Protein AF-A0A920VQG9-F1 (afdb_monomer)

Nearest PDB structures (foldseek):
  2hpi-assembly1_A  TM=7.604E-01  e=1.139E-03  Thermus aquaticus
  3e0d-assembly2_B  TM=7.905E-01  e=3.625E-03  Thermus aquaticus
  5fkw-assembly1_A  TM=7.599E-01  e=4.009E-03  Escherichia coli K-12

Solvent-accessible surface area (backbone atoms only — not comparable to full-atom values): 6713 Å² total; per-residue (Å²): 134,78,78,83,82,71,78,74,62,89,49,71,68,49,47,52,45,55,66,36,48,72,39,96,72,41,61,79,69,57,37,58,60,51,33,52,34,48,74,71,58,73,44,84,82,72,74,71,97,45,84,52,44,44,86,43,20,56,94,36,70,71,34,85,67,55,72,64,35,49,22,44,32,29,29,57,42,40,68,35,53,75,68,55,7,48,52,49,42,53,40,77,71,44,97,81,38,64,69,57,51,51,54,51,48,52,41,32,58,52,46,77,74,108

Radius of gyration: 15.09 Å; Cα contacts (8 Å, |Δi|>4): 107; chains: 1; bounding box: 38×27×40 Å

pLDDT: mean 76.12, std 14.91, range [35.62, 91.25]

Sequence (114 aa):
MQTVTRLRPRNLTEMAWEVGAVRPGVGVKDGVTLLIRRHMGKDPHWQFDHPLEKPAFERTYGVPLYQDQLCELAMHVGGMSGVEGEQMRRAFTRKNNDRHIETGGKNLSRSIKK

Structure (mmCIF, N/CA/C/O backbone):
data_AF-A0A920VQG9-F1
#
_entry.id   AF-A0A920VQG9-F1
#
loop_
_atom_site.group_PDB
_atom_site.id
_atom_site.type_symbol
_atom_site.label_atom_id
_atom_site.label_alt_id
_atom_site.label_comp_id
_atom_site.label_asym_id
_atom_site.label_entity_id
_atom_site.label_seq_id
_atom_site.pdbx_PDB_ins_code
_atom_site.Cartn_x
_atom_site.Cartn_y
_atom_site.Cartn_z
_atom_site.occupancy
_atom_site.B_iso_or_equiv
_atom_site.auth_seq_id
_atom_site.auth_comp_id
_atom_site.auth_asym_id
_atom_site.auth_atom_id
_atom_site.pdbx_PDB_model_num
ATOM 1 N N . MET A 1 1 ? 21.542 0.197 -6.563 1.00 35.62 1 MET A N 1
ATOM 2 C CA . MET A 1 1 ? 21.248 0.479 -7.986 1.00 35.62 1 MET A CA 1
ATOM 3 C C . MET A 1 1 ? 19.798 0.918 -8.102 1.00 35.62 1 MET A C 1
ATOM 5 O O . MET A 1 1 ? 18.947 0.283 -7.496 1.00 35.62 1 MET A O 1
ATOM 9 N N . GLN A 1 2 ? 19.573 2.046 -8.782 1.00 40.25 2 GLN A N 1
ATOM 10 C CA . GLN A 1 2 ? 18.307 2.778 -8.909 1.00 40.25 2 GLN A CA 1
ATOM 11 C C . GLN A 1 2 ? 17.120 1.898 -9.331 1.00 40.25 2 GLN A C 1
ATOM 13 O O . GLN A 1 2 ? 17.166 1.223 -10.354 1.00 40.25 2 GLN A O 1
ATOM 18 N N . THR A 1 3 ? 16.020 2.003 -8.586 1.00 51.66 3 THR A N 1
ATOM 19 C CA . THR A 1 3 ? 14.689 1.448 -8.897 1.00 51.66 3 THR A CA 1
ATOM 20 C C . THR A 1 3 ? 14.045 2.078 -10.144 1.00 51.66 3 THR A C 1
ATOM 22 O O . THR A 1 3 ? 13.123 1.502 -10.708 1.00 51.66 3 THR A O 1
ATOM 25 N N . VAL A 1 4 ? 14.607 3.197 -10.625 1.00 49.19 4 VAL A N 1
ATOM 26 C CA . VAL A 1 4 ? 14.093 4.086 -11.687 1.00 49.19 4 VAL A CA 1
ATOM 27 C C . VAL A 1 4 ? 13.911 3.402 -13.057 1.00 49.19 4 VAL A C 1
ATOM 29 O O . VAL A 1 4 ? 13.238 3.938 -13.931 1.00 49.19 4 VAL A O 1
ATOM 32 N N . THR A 1 5 ? 14.477 2.213 -13.293 1.00 49.28 5 THR A N 1
ATOM 33 C CA . THR A 1 5 ? 14.506 1.604 -14.641 1.00 49.28 5 THR A CA 1
ATOM 34 C C . THR A 1 5 ? 13.532 0.437 -14.856 1.00 49.28 5 THR A C 1
ATOM 36 O O . THR A 1 5 ? 13.675 -0.270 -15.852 1.00 49.28 5 THR A O 1
ATOM 39 N N . ARG A 1 6 ? 12.543 0.187 -13.978 1.00 64.19 6 ARG A N 1
ATOM 40 C CA . ARG A 1 6 ? 11.636 -0.972 -14.161 1.00 64.19 6 ARG A CA 1
ATOM 41 C C . ARG A 1 6 ? 10.198 -0.647 -14.584 1.00 64.19 6 ARG A C 1
ATOM 43 O O . ARG A 1 6 ? 9.683 -1.399 -15.408 1.00 64.19 6 ARG A O 1
ATOM 50 N N . LEU A 1 7 ? 9.556 0.417 -14.091 1.00 71.44 7 LEU A N 1
ATOM 51 C CA . LEU A 1 7 ? 8.130 0.647 -14.384 1.00 71.44 7 LEU A CA 1
ATOM 52 C C . LEU A 1 7 ? 7.881 1.401 -15.705 1.00 71.44 7 LEU A C 1
ATOM 54 O O . LEU A 1 7 ? 6.908 1.097 -16.381 1.00 71.44 7 LEU A O 1
ATOM 58 N N . ARG A 1 8 ? 8.766 2.333 -16.109 1.00 78.38 8 ARG A N 1
ATOM 59 C CA . ARG A 1 8 ? 8.551 3.262 -17.251 1.00 78.38 8 ARG A CA 1
ATOM 60 C C . ARG A 1 8 ? 7.138 3.891 -17.215 1.00 78.38 8 ARG A C 1
ATOM 62 O O . ARG A 1 8 ? 6.325 3.589 -18.091 1.00 78.38 8 ARG A O 1
ATOM 69 N N . PRO A 1 9 ? 6.853 4.748 -16.216 1.00 81.62 9 PRO A N 1
ATOM 70 C CA . PRO A 1 9 ? 5.504 5.224 -15.934 1.00 81.62 9 PRO A CA 1
ATOM 71 C C . PRO A 1 9 ? 4.880 5.976 -17.119 1.00 81.62 9 PRO A C 1
ATOM 73 O O . PRO A 1 9 ? 5.500 6.872 -17.691 1.00 81.62 9 PRO A O 1
ATOM 76 N N . ARG A 1 10 ? 3.638 5.628 -17.467 1.00 87.25 10 ARG A N 1
ATOM 77 C CA . ARG A 1 10 ? 2.821 6.232 -18.536 1.00 87.25 10 ARG A CA 1
ATOM 78 C C . ARG A 1 10 ? 1.716 7.149 -18.014 1.00 87.25 10 ARG A C 1
ATOM 80 O O . ARG A 1 10 ? 1.109 7.878 -18.792 1.00 87.25 10 ARG A O 1
ATOM 87 N N . ASN A 1 11 ? 1.433 7.100 -16.716 1.00 88.62 11 ASN A N 1
ATOM 88 C CA . ASN A 1 11 ? 0.408 7.903 -16.054 1.00 88.62 11 ASN A CA 1
ATOM 89 C C . ASN A 1 11 ? 0.854 8.323 -14.641 1.00 88.62 11 ASN A C 1
ATOM 91 O O . ASN A 1 11 ? 1.877 7.865 -14.124 1.00 88.62 11 ASN A O 1
ATOM 95 N N . LEU A 1 12 ? 0.075 9.212 -14.016 1.00 88.69 12 LEU A N 1
ATOM 96 C CA . LEU A 1 12 ? 0.363 9.735 -12.676 1.00 88.69 12 LEU A CA 1
ATOM 97 C C . LEU A 1 12 ? 0.335 8.648 -11.593 1.00 88.69 12 LEU A C 1
ATOM 99 O O . LEU A 1 12 ? 1.098 8.734 -10.634 1.00 88.69 12 LEU A O 1
ATOM 103 N N . THR A 1 13 ? -0.497 7.617 -11.749 1.00 86.62 13 THR A N 1
ATOM 104 C CA . THR A 1 13 ? -0.584 6.500 -10.800 1.00 86.62 13 THR A CA 1
ATOM 105 C C . THR A 1 13 ? 0.714 5.695 -10.785 1.00 86.62 13 THR A C 1
ATOM 107 O O . THR A 1 13 ? 1.282 5.453 -9.724 1.00 86.62 13 THR A O 1
ATOM 110 N N . GLU A 1 14 ? 1.246 5.364 -11.959 1.00 86.12 14 GLU A N 1
ATOM 111 C CA . GLU A 1 14 ? 2.531 4.680 -12.106 1.00 86.12 14 GLU A CA 1
ATOM 112 C C . GLU A 1 14 ? 3.693 5.539 -11.579 1.00 86.12 14 GLU A C 1
ATOM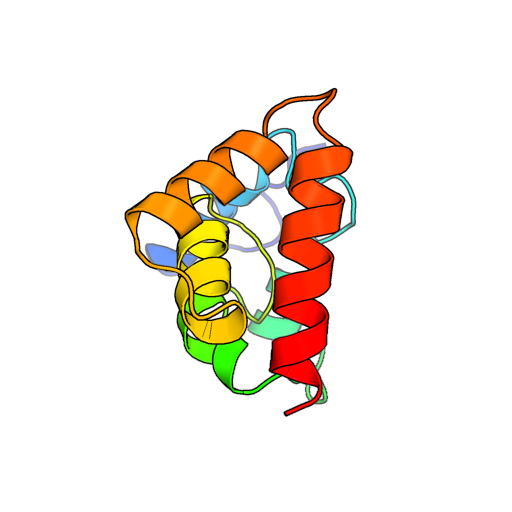 114 O O . GLU A 1 14 ? 4.589 5.038 -10.900 1.00 86.12 14 GLU A O 1
ATOM 119 N N . MET A 1 15 ? 3.656 6.857 -11.803 1.00 86.88 15 MET A N 1
ATOM 120 C CA . MET A 1 15 ? 4.636 7.774 -11.211 1.00 86.88 15 MET A CA 1
ATOM 121 C C . MET A 1 15 ? 4.559 7.777 -9.674 1.00 86.88 15 MET A C 1
ATOM 123 O O . MET A 1 15 ? 5.587 7.740 -8.996 1.00 86.88 15 MET A O 1
ATOM 127 N N . ALA A 1 16 ? 3.351 7.775 -9.106 1.00 86.31 16 ALA A N 1
ATOM 128 C CA . ALA A 1 16 ? 3.154 7.686 -7.663 1.00 86.31 16 ALA A CA 1
ATOM 129 C C . ALA A 1 16 ? 3.638 6.343 -7.092 1.00 86.31 16 ALA A C 1
ATOM 131 O O . ALA A 1 16 ? 4.074 6.296 -5.936 1.00 86.31 16 ALA A O 1
ATOM 132 N N . TRP A 1 17 ? 3.591 5.259 -7.875 1.00 86.50 17 TRP A N 1
ATOM 133 C CA . TRP A 1 17 ? 4.141 3.972 -7.458 1.00 86.50 17 TRP A CA 1
ATOM 134 C C . TRP A 1 17 ? 5.663 4.002 -7.338 1.00 86.50 17 TRP A C 1
ATOM 136 O O . TRP A 1 17 ? 6.190 3.517 -6.340 1.00 86.50 17 TRP A O 1
ATOM 146 N N . GLU A 1 18 ? 6.365 4.622 -8.289 1.00 82.06 18 GLU A N 1
ATOM 147 C CA . GLU A 1 18 ? 7.825 4.812 -8.235 1.00 82.06 18 GLU A CA 1
ATOM 148 C C . GLU A 1 18 ? 8.245 5.590 -6.977 1.00 82.06 18 GLU A C 1
ATOM 150 O O . GLU A 1 18 ? 9.148 5.177 -6.245 1.00 82.06 18 GLU A O 1
ATOM 155 N N . VAL A 1 19 ? 7.526 6.669 -6.649 1.00 83.06 19 VAL A N 1
ATOM 156 C CA . VAL A 1 19 ? 7.775 7.454 -5.425 1.00 83.06 19 VAL A CA 1
ATOM 157 C C . VAL A 1 19 ? 7.504 6.638 -4.152 1.00 83.06 19 VAL A C 1
ATOM 159 O O . VAL A 1 19 ? 8.193 6.801 -3.143 1.00 83.06 19 VAL A O 1
ATOM 162 N N . GLY A 1 20 ? 6.509 5.748 -4.169 1.00 79.00 20 GLY A N 1
ATOM 163 C CA . GLY A 1 20 ? 6.249 4.820 -3.065 1.00 79.00 20 GLY A CA 1
ATOM 164 C C . GLY A 1 20 ? 7.332 3.744 -2.928 1.00 79.00 20 GLY A C 1
ATOM 165 O O . GLY A 1 20 ? 7.760 3.428 -1.818 1.00 79.00 20 GLY A O 1
ATOM 166 N N . ALA A 1 21 ? 7.813 3.224 -4.058 1.00 76.56 21 ALA A N 1
ATOM 167 C CA . ALA A 1 21 ? 8.763 2.121 -4.154 1.00 76.56 21 ALA A CA 1
ATOM 168 C C . ALA A 1 21 ? 10.158 2.459 -3.609 1.00 76.56 21 ALA A C 1
ATOM 170 O O . ALA A 1 21 ? 10.844 1.584 -3.084 1.00 76.56 21 ALA A O 1
ATOM 171 N N . VAL A 1 22 ? 10.580 3.723 -3.702 1.00 74.00 22 VAL A N 1
ATOM 172 C CA . VAL A 1 22 ? 11.882 4.188 -3.186 1.00 74.00 22 VAL A CA 1
ATOM 173 C C . VAL A 1 22 ? 11.912 4.382 -1.663 1.00 74.00 22 VAL A C 1
ATOM 175 O O . VAL A 1 22 ? 12.967 4.682 -1.105 1.00 74.00 22 VAL A O 1
ATOM 178 N N . ARG A 1 23 ? 10.781 4.214 -0.961 1.00 70.81 23 ARG A N 1
ATOM 179 C CA . ARG A 1 23 ? 10.717 4.408 0.494 1.00 70.81 23 ARG A CA 1
ATOM 180 C C . ARG A 1 23 ? 11.404 3.250 1.237 1.00 70.81 23 ARG A C 1
ATOM 182 O O . ARG A 1 23 ? 11.085 2.085 0.971 1.00 70.81 23 ARG A O 1
ATOM 189 N N . PRO A 1 24 ? 12.287 3.536 2.215 1.00 56.66 24 PRO A N 1
ATOM 190 C CA . PRO A 1 24 ? 12.906 2.514 3.057 1.00 56.66 24 PRO A CA 1
ATOM 191 C C . PRO A 1 24 ? 11.828 1.855 3.934 1.00 56.66 24 PRO A C 1
ATOM 193 O O . PRO A 1 24 ? 11.440 2.381 4.971 1.00 56.66 24 PRO A O 1
ATOM 196 N N . GLY A 1 25 ? 11.279 0.733 3.467 1.00 58.12 25 GLY A N 1
ATOM 197 C CA . GLY A 1 25 ? 10.196 -0.004 4.127 1.00 58.12 25 GLY A CA 1
ATOM 198 C C . GLY A 1 25 ? 9.414 -0.909 3.174 1.00 58.12 25 GLY A C 1
ATOM 199 O O . GLY A 1 25 ? 9.113 -2.044 3.524 1.00 58.12 25 GLY A O 1
ATOM 200 N N . VAL A 1 26 ? 9.171 -0.460 1.938 1.00 55.66 26 VAL A N 1
ATOM 201 C CA . VAL A 1 26 ? 8.439 -1.251 0.924 1.00 55.66 26 VAL A CA 1
ATOM 202 C C . VAL A 1 26 ? 9.370 -2.225 0.188 1.00 55.66 26 VAL A C 1
ATOM 204 O O . VAL A 1 26 ? 8.984 -3.343 -0.150 1.00 55.66 26 VAL A O 1
ATOM 207 N N . GLY A 1 27 ? 10.635 -1.841 -0.008 1.00 50.31 27 GLY A N 1
ATOM 208 C CA . GLY A 1 27 ? 11.638 -2.644 -0.721 1.00 50.31 27 GLY A CA 1
ATOM 209 C C . GLY A 1 27 ? 12.175 -3.870 0.030 1.00 50.31 27 GLY A C 1
ATOM 210 O O . GLY A 1 27 ? 13.039 -4.559 -0.497 1.00 50.31 27 GLY A O 1
ATOM 211 N N . VAL A 1 28 ? 11.701 -4.154 1.248 1.00 49.78 28 VAL A N 1
ATOM 212 C CA . VAL A 1 28 ? 12.295 -5.186 2.123 1.00 49.78 28 VAL A CA 1
ATOM 213 C C . VAL A 1 28 ? 11.901 -6.616 1.707 1.00 49.78 28 VAL A C 1
ATOM 215 O O . VAL A 1 28 ? 12.545 -7.571 2.129 1.00 49.78 28 VAL A O 1
ATOM 218 N N . LYS A 1 29 ? 10.878 -6.795 0.858 1.00 53.84 29 LYS A N 1
ATOM 219 C CA . LYS A 1 29 ? 10.394 -8.121 0.417 1.00 53.84 29 LYS A CA 1
ATOM 220 C C . LYS A 1 29 ? 9.885 -8.142 -1.031 1.00 53.84 29 LYS A C 1
ATOM 222 O O . LYS A 1 29 ? 8.755 -8.548 -1.271 1.00 53.84 29 LYS A O 1
ATOM 227 N N . ASP A 1 30 ? 10.652 -7.628 -1.993 1.00 68.12 30 ASP A N 1
ATOM 228 C CA . ASP A 1 30 ? 10.309 -7.699 -3.431 1.00 68.12 30 ASP A CA 1
ATOM 229 C C . ASP A 1 30 ? 8.922 -7.145 -3.843 1.00 68.12 30 ASP A C 1
ATOM 231 O O . ASP A 1 30 ? 8.471 -7.367 -4.970 1.00 68.12 30 ASP A O 1
ATOM 235 N N . GLY A 1 31 ? 8.245 -6.370 -2.984 1.00 77.75 31 GLY A N 1
ATOM 236 C CA . GLY A 1 31 ? 6.870 -5.909 -3.217 1.00 77.75 31 GLY A CA 1
ATOM 237 C C . GLY A 1 31 ? 6.720 -5.099 -4.506 1.00 77.75 31 GLY A C 1
ATOM 238 O O . GLY A 1 31 ? 5.774 -5.287 -5.264 1.00 77.75 31 GLY A O 1
ATOM 239 N N . VAL A 1 32 ? 7.715 -4.270 -4.822 1.00 79.19 32 VAL A N 1
ATOM 240 C CA . VAL A 1 32 ? 7.761 -3.490 -6.070 1.00 79.19 32 VAL A CA 1
ATOM 241 C C . VAL A 1 32 ? 7.869 -4.405 -7.295 1.00 79.19 32 VAL A C 1
ATOM 243 O O . VAL A 1 32 ? 7.219 -4.167 -8.309 1.00 79.19 32 VAL A O 1
ATOM 246 N N . THR A 1 33 ? 8.644 -5.489 -7.207 1.00 80.62 33 THR A N 1
ATOM 247 C CA . THR A 1 33 ? 8.750 -6.477 -8.290 1.00 80.62 33 THR A CA 1
ATOM 248 C C . THR A 1 33 ? 7.411 -7.188 -8.512 1.00 80.62 33 THR A C 1
ATOM 250 O O . THR A 1 33 ? 7.019 -7.380 -9.662 1.00 80.62 33 THR A O 1
ATOM 253 N N . LEU A 1 34 ? 6.686 -7.539 -7.442 1.00 86.56 34 LEU A N 1
ATOM 254 C CA . LEU A 1 34 ? 5.347 -8.138 -7.531 1.00 86.56 34 LEU A CA 1
ATOM 255 C C . LEU A 1 34 ? 4.335 -7.182 -8.167 1.00 86.56 34 LEU A C 1
ATOM 257 O O . LEU A 1 34 ? 3.638 -7.580 -9.098 1.00 86.56 34 LEU A O 1
ATOM 261 N N . LEU A 1 35 ? 4.314 -5.919 -7.730 1.00 87.38 35 LEU A N 1
ATOM 262 C CA . LEU A 1 35 ? 3.463 -4.872 -8.300 1.00 87.38 35 LEU A CA 1
ATOM 263 C C . LEU A 1 35 ? 3.666 -4.774 -9.816 1.00 87.38 35 LEU A C 1
ATOM 265 O O . LEU A 1 35 ? 2.707 -4.852 -10.579 1.00 87.38 35 LEU A O 1
ATOM 269 N N . ILE A 1 36 ? 4.925 -4.678 -10.255 1.00 85.38 36 ILE A N 1
ATOM 270 C CA . ILE A 1 36 ? 5.280 -4.578 -11.675 1.00 85.38 36 ILE A CA 1
ATOM 271 C C . ILE A 1 36 ? 4.860 -5.836 -12.438 1.00 85.38 36 ILE A C 1
ATOM 273 O O . ILE A 1 36 ? 4.307 -5.732 -13.530 1.00 85.38 36 ILE A O 1
ATOM 277 N N . ARG A 1 37 ? 5.101 -7.035 -11.889 1.00 88.25 37 ARG A N 1
ATOM 278 C CA . ARG A 1 37 ? 4.716 -8.296 -12.546 1.00 88.25 37 ARG A CA 1
ATOM 279 C C . ARG A 1 37 ? 3.205 -8.399 -12.730 1.00 88.25 3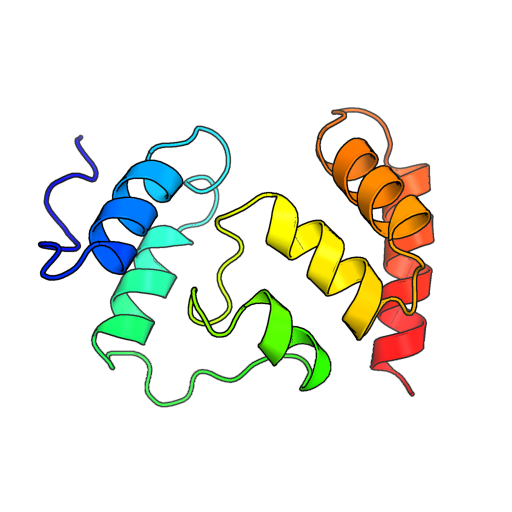7 ARG A C 1
ATOM 281 O O . ARG A 1 37 ? 2.778 -8.733 -13.832 1.00 88.25 37 ARG A O 1
ATOM 288 N N . ARG A 1 38 ? 2.421 -8.085 -11.695 1.00 90.44 38 ARG A N 1
ATOM 289 C CA . ARG A 1 38 ? 0.950 -8.113 -11.737 1.00 90.44 38 ARG A CA 1
ATOM 290 C C . ARG A 1 38 ? 0.399 -7.054 -12.688 1.00 90.44 38 ARG A C 1
ATOM 292 O O . ARG A 1 38 ? -0.427 -7.376 -13.535 1.00 90.44 38 ARG A O 1
ATOM 299 N N . HIS A 1 39 ? 0.934 -5.835 -12.631 1.00 87.81 39 HIS A N 1
ATOM 300 C CA . HIS A 1 39 ? 0.573 -4.751 -13.545 1.00 87.81 39 HIS A CA 1
ATOM 301 C C . HIS A 1 39 ? 0.884 -5.083 -15.016 1.00 87.81 39 HIS A C 1
ATOM 303 O O . HIS A 1 39 ? 0.063 -4.837 -15.893 1.00 87.81 39 HIS A O 1
ATOM 309 N N . MET A 1 40 ? 2.033 -5.712 -15.296 1.00 86.94 40 MET A N 1
ATOM 310 C CA . MET A 1 40 ? 2.414 -6.170 -16.642 1.00 86.94 40 MET A CA 1
ATOM 311 C C . MET A 1 40 ? 1.717 -7.473 -17.080 1.00 86.94 40 MET A C 1
ATOM 313 O O . MET A 1 40 ? 2.078 -8.025 -18.119 1.00 86.94 40 MET A O 1
ATOM 317 N N . GLY A 1 41 ? 0.786 -8.017 -16.290 1.00 87.75 41 GLY A N 1
ATOM 318 C CA . GLY A 1 41 ? 0.087 -9.268 -16.607 1.00 87.75 41 GLY A CA 1
ATOM 319 C C . GLY A 1 41 ? 0.967 -10.526 -16.572 1.00 87.75 41 GLY A C 1
ATOM 320 O O . GLY A 1 41 ? 0.574 -11.568 -17.085 1.00 87.75 41 GLY A O 1
ATOM 321 N N . LYS A 1 42 ? 2.156 -10.467 -15.958 1.00 88.06 42 LYS A N 1
ATOM 322 C CA . LYS A 1 42 ? 3.106 -11.594 -15.829 1.00 88.06 42 LYS A CA 1
ATOM 323 C C . LYS A 1 42 ? 2.790 -12.535 -14.660 1.00 88.06 42 LYS A C 1
ATOM 325 O O . LYS A 1 42 ? 3.638 -13.343 -14.278 1.00 88.06 42 LYS A O 1
ATOM 330 N N . ASP A 1 43 ? 1.615 -12.381 -14.065 1.00 88.19 43 ASP A N 1
ATOM 331 C CA . ASP A 1 43 ? 1.122 -13.174 -12.942 1.00 88.19 43 ASP A CA 1
ATOM 332 C C . ASP A 1 43 ? -0.402 -13.368 -13.061 1.00 88.19 43 ASP A C 1
ATOM 334 O O . ASP A 1 43 ? -1.147 -12.903 -12.216 1.00 88.19 43 ASP A O 1
ATOM 338 N N . PRO A 1 44 ? -0.925 -13.973 -14.139 1.00 84.50 44 PRO A N 1
ATOM 339 C CA . PRO A 1 44 ? -2.363 -13.961 -14.446 1.00 84.50 44 PRO A CA 1
ATOM 340 C C . PRO A 1 44 ? -3.249 -14.690 -13.420 1.00 84.50 44 PRO A C 1
ATOM 342 O O . PRO A 1 44 ? -4.466 -14.539 -13.456 1.00 84.50 44 PRO A O 1
ATOM 345 N N . HIS A 1 45 ? -2.657 -15.480 -12.522 1.00 87.75 45 HIS A N 1
ATOM 346 C CA . HIS A 1 45 ? -3.370 -16.246 -11.498 1.00 87.75 45 HIS A CA 1
ATOM 347 C C . HIS A 1 45 ? -3.401 -15.555 -10.131 1.00 87.75 45 HIS A C 1
ATOM 349 O O . HIS A 1 45 ? -3.942 -16.128 -9.186 1.00 87.75 45 HIS A O 1
ATOM 355 N N . TRP A 1 46 ? -2.824 -14.355 -10.003 1.00 89.62 46 TRP A N 1
ATOM 356 C CA . TRP A 1 46 ? -2.841 -13.629 -8.739 1.00 89.62 46 TRP A CA 1
ATOM 357 C C . TRP A 1 46 ? -4.282 -13.298 -8.324 1.00 89.62 46 TRP A C 1
ATOM 359 O O . TRP A 1 46 ? -5.106 -12.885 -9.141 1.00 89.62 46 TRP A O 1
ATOM 369 N N . GLN A 1 47 ? -4.583 -13.479 -7.041 1.00 89.31 47 GLN A N 1
ATOM 370 C CA . GLN A 1 47 ? -5.864 -13.131 -6.430 1.00 89.31 47 GLN A CA 1
ATOM 371 C C . GLN A 1 47 ? -5.607 -12.453 -5.082 1.00 89.31 47 GLN A C 1
ATOM 373 O O . GLN A 1 47 ? -4.497 -12.519 -4.552 1.00 89.31 47 GLN A O 1
ATOM 378 N N . PHE A 1 48 ? -6.620 -11.769 -4.556 1.00 88.38 48 PHE A N 1
ATOM 379 C CA . PHE A 1 48 ? -6.592 -11.282 -3.177 1.00 88.38 48 PHE A CA 1
ATOM 380 C C . PHE A 1 48 ? -6.795 -12.448 -2.215 1.00 88.38 48 PHE A C 1
ATOM 382 O O . PHE A 1 48 ? -7.550 -13.368 -2.533 1.00 88.38 48 PHE A O 1
ATOM 389 N N . ASP A 1 49 ? -6.183 -12.376 -1.033 1.00 85.31 49 ASP A N 1
ATOM 390 C CA . ASP A 1 49 ? -6.366 -13.404 -0.006 1.00 85.31 49 ASP A CA 1
ATOM 391 C C . ASP A 1 49 ? -7.802 -13.371 0.537 1.00 85.31 49 ASP A C 1
ATOM 393 O O .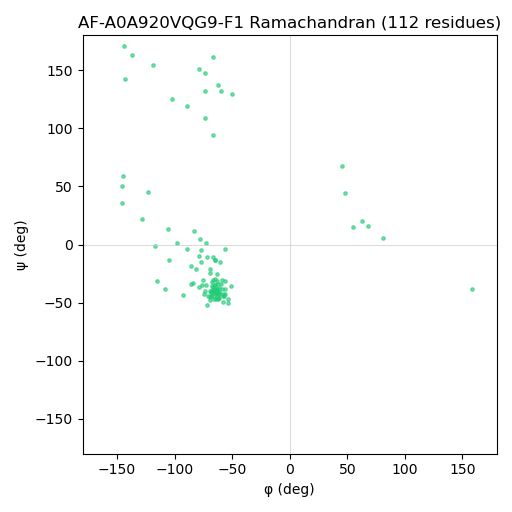 ASP A 1 49 ? -8.379 -14.408 0.867 1.00 85.31 49 ASP A O 1
ATOM 397 N N . HIS A 1 50 ? -8.415 -12.181 0.571 1.00 86.19 50 HIS A N 1
ATOM 398 C CA . HIS A 1 50 ? -9.811 -12.009 0.958 1.00 86.19 50 HIS A CA 1
ATOM 399 C C . HIS A 1 50 ? -10.522 -10.916 0.127 1.00 86.19 50 HIS A C 1
ATOM 401 O O . HIS A 1 50 ? -9.928 -9.867 -0.138 1.00 86.19 50 HIS A O 1
ATOM 407 N N . PRO A 1 51 ? -11.814 -11.070 -0.248 1.00 88.44 51 PRO A N 1
ATOM 408 C CA . PRO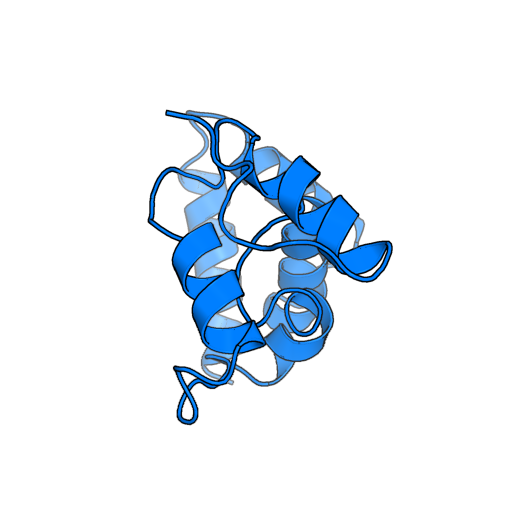 A 1 51 ? -12.543 -10.068 -1.041 1.00 88.44 51 PRO A CA 1
ATOM 409 C C . PRO A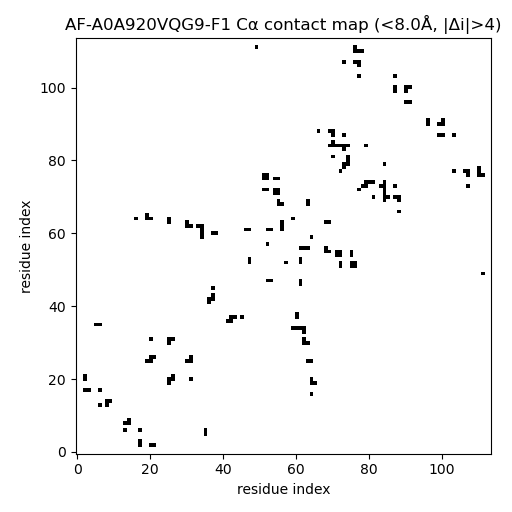 1 51 ? -12.573 -8.662 -0.423 1.00 88.44 51 PRO A C 1
ATOM 411 O O . PRO A 1 51 ? -12.577 -7.665 -1.142 1.00 88.44 51 PRO A O 1
ATOM 414 N N . LEU A 1 52 ? -12.559 -8.579 0.912 1.00 88.88 52 LEU A N 1
ATOM 415 C CA . LEU A 1 52 ? -12.549 -7.314 1.665 1.00 88.88 52 LEU A CA 1
ATOM 416 C C . LEU A 1 52 ? -11.210 -6.563 1.599 1.00 88.88 52 LEU A C 1
ATOM 418 O O . LEU A 1 52 ? -11.145 -5.409 2.006 1.00 88.88 52 LEU A O 1
ATOM 422 N N . GLU A 1 53 ? -10.150 -7.181 1.081 1.00 87.69 53 GLU A N 1
ATOM 423 C CA . GLU A 1 53 ? -8.862 -6.511 0.853 1.00 87.69 53 GLU A CA 1
ATOM 424 C C . GLU A 1 53 ? -8.851 -5.705 -0.443 1.00 87.69 53 GLU A C 1
ATOM 426 O O . GLU A 1 53 ? -8.050 -4.781 -0.604 1.00 87.69 53 GLU A O 1
ATOM 431 N N . LYS A 1 54 ? -9.755 -6.046 -1.370 1.00 90.06 54 LYS A N 1
ATOM 432 C CA . LYS A 1 54 ? -9.832 -5.42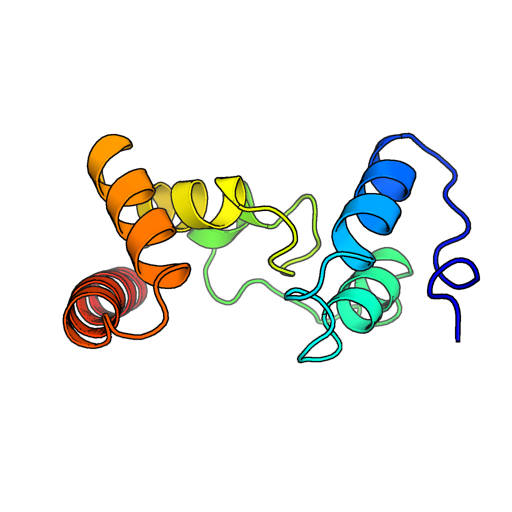9 -2.691 1.00 90.06 54 LYS A CA 1
ATOM 433 C C . LYS A 1 54 ? -9.925 -3.897 -2.619 1.00 90.06 54 LYS A C 1
ATOM 435 O O . LYS A 1 54 ? -9.116 -3.263 -3.292 1.00 90.06 54 LYS A O 1
ATOM 440 N N . PRO A 1 55 ? -10.785 -3.278 -1.783 1.00 90.00 55 PRO A N 1
ATOM 441 C CA . PRO A 1 55 ? -10.855 -1.819 -1.685 1.00 90.00 55 PRO A CA 1
ATOM 442 C C . PRO A 1 55 ? -9.513 -1.164 -1.330 1.00 90.00 55 PRO A C 1
ATOM 444 O O . PRO A 1 55 ? -9.170 -0.134 -1.899 1.00 90.00 55 PRO A O 1
ATOM 447 N N . ALA A 1 56 ? -8.726 -1.792 -0.448 1.00 89.56 56 ALA A N 1
ATOM 448 C CA . ALA A 1 56 ? -7.453 -1.242 0.014 1.00 89.56 56 ALA A CA 1
ATOM 449 C C . ALA A 1 56 ? -6.311 -1.445 -0.998 1.00 89.56 56 ALA A C 1
ATOM 451 O O . ALA A 1 56 ? -5.429 -0.590 -1.150 1.00 89.56 56 ALA A O 1
ATOM 452 N N . PHE A 1 57 ? -6.292 -2.585 -1.697 1.00 91.25 57 PHE A N 1
ATOM 453 C CA . PHE A 1 57 ? -5.131 -3.014 -2.483 1.00 91.25 57 PHE A CA 1
ATOM 454 C C . PHE A 1 57 ? -5.353 -3.138 -3.993 1.00 91.25 57 PHE A C 1
ATOM 456 O O . PHE A 1 57 ? -4.395 -3.437 -4.707 1.00 91.25 57 PHE A O 1
ATOM 463 N N . GLU A 1 58 ? -6.551 -2.888 -4.523 1.00 91.25 58 GLU A N 1
ATOM 464 C CA . GLU A 1 58 ? -6.818 -2.962 -5.969 1.00 91.25 58 GLU A CA 1
ATOM 465 C C . GLU A 1 58 ? -5.901 -2.043 -6.777 1.00 91.25 58 GLU A C 1
ATOM 467 O O . GLU A 1 58 ? -5.261 -2.482 -7.733 1.00 91.25 58 GLU A O 1
ATOM 472 N N . ARG A 1 59 ? -5.716 -0.805 -6.312 1.00 89.69 59 ARG A N 1
ATOM 473 C CA . ARG A 1 59 ? -4.828 0.182 -6.946 1.00 89.69 59 ARG A CA 1
ATOM 474 C C . ARG A 1 59 ? -3.336 -0.166 -6.894 1.00 89.69 59 ARG A C 1
ATOM 476 O O . ARG A 1 59 ? -2.537 0.515 -7.528 1.00 89.69 59 ARG A O 1
ATOM 483 N N . THR A 1 60 ? -2.941 -1.172 -6.118 1.00 90.19 60 THR A N 1
ATOM 484 C CA . THR A 1 60 ? -1.550 -1.640 -6.004 1.00 90.19 60 THR A CA 1
ATOM 485 C C . THR A 1 60 ? -1.436 -3.148 -6.217 1.00 90.19 60 THR A C 1
ATOM 487 O O . THR A 1 60 ? -0.460 -3.759 -5.784 1.00 90.19 60 THR A O 1
ATOM 490 N N . TYR A 1 61 ? -2.416 -3.766 -6.886 1.00 89.56 61 TYR A N 1
ATOM 491 C CA . TYR A 1 61 ? -2.427 -5.196 -7.203 1.00 89.56 61 TYR A CA 1
ATOM 492 C C . TYR A 1 61 ? -2.091 -6.087 -5.996 1.00 89.56 61 TYR A C 1
ATOM 494 O O . TYR A 1 61 ? -1.254 -6.979 -6.107 1.00 89.56 61 TYR A O 1
ATOM 502 N N . GLY A 1 62 ? -2.654 -5.822 -4.814 1.00 87.94 62 GLY A N 1
ATOM 503 C CA . GLY A 1 62 ? -2.387 -6.633 -3.616 1.00 87.94 62 GLY A CA 1
ATOM 504 C C . GLY A 1 62 ? -1.076 -6.310 -2.884 1.00 87.94 62 GLY A C 1
ATOM 505 O O . GLY A 1 62 ? -0.703 -7.042 -1.974 1.00 87.94 62 GLY A O 1
ATOM 506 N N . VAL A 1 63 ? -0.335 -5.268 -3.281 1.00 86.94 63 VAL A N 1
ATOM 507 C CA . VAL A 1 63 ? 0.941 -4.893 -2.645 1.00 86.94 63 VAL A CA 1
ATOM 508 C C . VAL A 1 63 ? 0.748 -3.691 -1.712 1.00 86.94 63 VAL A C 1
ATOM 510 O O . VAL A 1 63 ? 0.289 -2.646 -2.173 1.00 86.94 63 VAL A O 1
ATOM 513 N N . PRO A 1 64 ? 1.135 -3.765 -0.426 1.00 85.56 64 PRO A N 1
ATOM 514 C CA . PRO A 1 64 ? 1.066 -2.622 0.480 1.00 85.56 64 PRO A CA 1
ATOM 515 C C . PRO A 1 64 ? 2.165 -1.605 0.141 1.00 85.56 64 PRO A C 1
ATOM 517 O O . PRO A 1 64 ? 3.351 -1.842 0.378 1.00 85.56 64 PRO A O 1
ATOM 520 N N . LEU A 1 65 ? 1.768 -0.464 -0.423 1.00 84.56 65 LEU A N 1
ATOM 521 C CA . LEU A 1 65 ? 2.674 0.593 -0.888 1.00 84.56 65 LEU A CA 1
ATOM 522 C C . LEU A 1 65 ? 2.505 1.896 -0.100 1.00 84.56 65 LEU A C 1
ATOM 524 O O . LEU A 1 65 ? 3.466 2.643 0.103 1.00 84.56 65 LEU A O 1
ATOM 528 N N . TYR A 1 66 ? 1.286 2.164 0.359 1.00 85.06 66 TYR A N 1
ATOM 529 C CA . TYR A 1 66 ? 0.912 3.394 1.039 1.00 85.06 66 TYR A CA 1
ATOM 530 C C . TYR A 1 66 ? 0.415 3.125 2.461 1.00 85.06 66 TYR A C 1
ATOM 532 O O . TYR A 1 66 ? -0.041 2.036 2.805 1.00 85.06 66 TYR A O 1
ATOM 540 N N . GLN A 1 67 ? 0.549 4.135 3.321 1.00 82.25 67 GLN A N 1
ATOM 541 C CA . GLN A 1 67 ? 0.202 4.010 4.737 1.00 82.25 67 GLN A CA 1
ATOM 542 C C . GLN A 1 67 ? -1.315 4.022 4.979 1.00 82.25 67 GLN A C 1
ATOM 544 O O . GLN A 1 67 ? -1.777 3.393 5.924 1.00 82.25 67 GLN A O 1
ATOM 549 N N . ASP A 1 68 ? -2.078 4.715 4.139 1.00 87.81 68 ASP A N 1
ATOM 550 C CA . ASP A 1 68 ? -3.546 4.742 4.162 1.00 87.81 68 ASP A CA 1
ATOM 551 C C . ASP A 1 68 ? -4.152 3.355 3.893 1.00 87.81 68 ASP A C 1
ATOM 553 O O . ASP A 1 68 ? -5.114 2.983 4.556 1.00 87.81 68 ASP A O 1
ATOM 557 N N . GLN A 1 69 ? -3.519 2.535 3.048 1.00 88.88 69 GLN A N 1
ATOM 558 C CA . GLN A 1 69 ? -3.976 1.170 2.745 1.00 88.88 69 GLN A CA 1
ATOM 559 C C . GLN A 1 69 ? -4.034 0.273 3.984 1.00 88.88 69 GLN A C 1
ATOM 561 O O . GLN A 1 69 ? -4.910 -0.574 4.092 1.00 88.88 69 GLN A O 1
ATOM 566 N N . LEU A 1 70 ? -3.122 0.457 4.944 1.00 85.12 70 LEU A N 1
ATOM 567 C CA . LEU A 1 70 ? -3.157 -0.275 6.216 1.00 85.12 70 LEU A CA 1
ATOM 568 C C . LEU A 1 70 ? -4.369 0.124 7.066 1.00 85.12 70 LEU A C 1
ATOM 570 O O . LEU A 1 70 ? -4.940 -0.721 7.750 1.00 85.12 70 LEU A O 1
ATOM 574 N N . CYS A 1 71 ? -4.755 1.400 7.020 1.00 88.31 71 CYS A N 1
ATOM 575 C CA . CYS A 1 71 ? -5.944 1.893 7.705 1.00 88.31 71 CYS A CA 1
ATOM 576 C C . CYS A 1 71 ? -7.213 1.350 7.032 1.00 88.31 71 CYS A C 1
ATOM 578 O O . CYS A 1 71 ? -8.063 0.774 7.705 1.00 88.31 71 CYS A O 1
ATOM 580 N N . GLU A 1 72 ? -7.294 1.437 5.701 1.00 89.31 72 GLU A N 1
ATOM 581 C CA . GLU A 1 72 ? -8.400 0.879 4.910 1.00 89.31 72 GLU A CA 1
ATOM 582 C C . GLU A 1 72 ? -8.545 -0.631 5.130 1.00 89.31 72 GLU A C 1
ATOM 584 O O . GLU A 1 72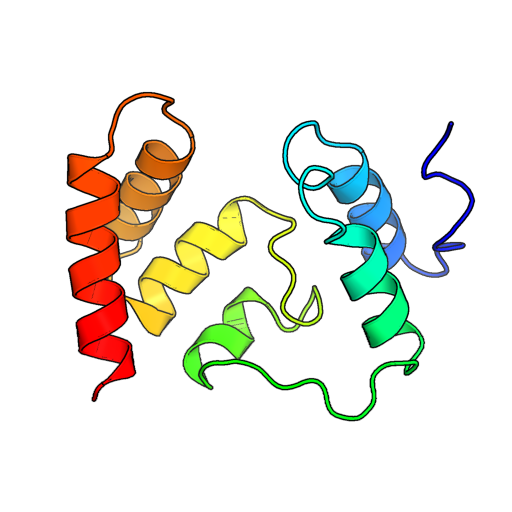 ? -9.651 -1.120 5.342 1.00 89.31 72 GLU A O 1
ATOM 589 N N . LEU A 1 73 ? -7.434 -1.371 5.170 1.00 88.06 73 LEU A N 1
ATOM 590 C CA . LEU A 1 73 ? -7.437 -2.801 5.470 1.00 88.06 73 LEU A CA 1
ATOM 591 C C . LEU A 1 73 ? -7.989 -3.087 6.873 1.00 88.06 73 LEU A C 1
ATOM 593 O O . LEU A 1 73 ? -8.819 -3.979 7.046 1.00 88.06 73 LEU A O 1
ATOM 597 N N . ALA A 1 74 ? -7.552 -2.329 7.880 1.00 87.62 74 ALA A N 1
ATOM 598 C CA . ALA A 1 74 ? -8.037 -2.474 9.250 1.00 87.62 74 ALA A CA 1
ATOM 599 C C . ALA A 1 74 ? -9.548 -2.207 9.352 1.00 87.62 74 ALA A C 1
ATOM 601 O O . ALA A 1 74 ? -10.254 -2.909 10.076 1.00 87.62 74 ALA A O 1
ATOM 602 N N . MET A 1 75 ? -10.059 -1.242 8.588 1.00 89.44 75 MET A N 1
ATOM 603 C CA . MET A 1 75 ? -11.486 -0.930 8.542 1.00 89.44 75 MET A CA 1
ATOM 604 C C . MET A 1 75 ? -12.286 -2.009 7.805 1.00 89.44 75 MET A C 1
ATOM 606 O O . MET A 1 75 ? -13.255 -2.535 8.348 1.00 89.44 75 MET A O 1
ATOM 610 N N . HIS A 1 76 ? -11.876 -2.373 6.588 1.00 88.50 76 HIS A N 1
ATOM 611 C CA . HIS A 1 76 ? -12.630 -3.296 5.740 1.00 88.50 76 HIS A CA 1
ATOM 612 C C . HIS A 1 76 ? -12.528 -4.752 6.192 1.00 88.50 76 HIS A C 1
ATOM 614 O O . HIS A 1 76 ? -13.537 -5.449 6.212 1.00 88.50 76 HIS A O 1
ATOM 620 N N . VAL A 1 77 ? -11.336 -5.216 6.570 1.00 85.81 77 VAL A N 1
ATOM 621 C CA . VAL A 1 77 ? -11.109 -6.607 6.995 1.00 85.81 77 VAL A CA 1
ATOM 622 C C . VAL A 1 77 ? -11.240 -6.739 8.506 1.00 85.81 77 VAL A C 1
ATOM 624 O O . VAL A 1 77 ? -11.861 -7.672 9.001 1.00 85.81 77 VAL A O 1
ATOM 627 N N . GLY A 1 78 ? -10.670 -5.803 9.264 1.00 83.19 78 GLY A N 1
ATOM 628 C CA . GLY A 1 78 ? -10.710 -5.836 10.727 1.00 83.19 78 GLY A CA 1
ATOM 629 C C . GLY A 1 78 ? -12.034 -5.364 11.332 1.00 83.19 78 GLY A C 1
ATOM 630 O O . GLY A 1 78 ? -12.221 -5.533 12.535 1.00 83.19 78 GLY A O 1
ATOM 631 N N . GLY A 1 79 ? -12.939 -4.780 10.535 1.00 85.19 79 GLY A N 1
ATOM 632 C CA . GLY A 1 79 ? -14.191 -4.190 11.024 1.00 85.19 79 GLY A CA 1
ATOM 633 C C . GLY A 1 79 ? -13.971 -3.010 11.975 1.00 85.19 79 GLY A C 1
ATOM 634 O O . GLY A 1 79 ? -14.845 -2.702 12.782 1.00 85.19 79 GLY A O 1
ATOM 635 N N . MET A 1 80 ? -12.786 -2.394 11.930 1.00 86.50 80 MET A N 1
ATOM 636 C CA . MET A 1 80 ? -12.393 -1.315 12.832 1.00 86.50 80 MET A CA 1
ATOM 637 C C . MET A 1 80 ? -13.007 0.020 12.403 1.00 86.50 80 MET A C 1
ATOM 639 O O . MET A 1 80 ? -13.208 0.288 11.217 1.00 86.50 80 MET A O 1
ATOM 643 N N . SER A 1 81 ? -13.251 0.906 13.366 1.00 88.75 81 SER A N 1
ATOM 644 C CA . SER A 1 81 ? -13.538 2.312 13.074 1.00 88.75 81 SER A CA 1
ATOM 645 C C . SER A 1 81 ? -12.306 3.014 12.484 1.00 88.75 81 SER A C 1
ATOM 647 O O . SER A 1 81 ? -11.171 2.573 12.667 1.00 88.75 81 SER A O 1
ATOM 649 N N . GLY A 1 82 ? -12.494 4.159 11.817 1.00 85.44 82 GLY A N 1
ATOM 650 C CA . GLY A 1 82 ? -11.365 4.923 11.263 1.00 85.44 82 GLY A CA 1
ATOM 651 C C . GLY A 1 82 ? -10.334 5.352 12.318 1.00 85.44 82 GLY A C 1
ATOM 652 O O . GLY A 1 82 ? -9.138 5.408 12.037 1.00 85.44 82 GLY A O 1
ATOM 653 N N . VAL A 1 83 ? -10.775 5.589 13.560 1.00 87.56 83 VAL A N 1
ATOM 654 C CA . VAL A 1 83 ? -9.882 5.915 14.684 1.00 87.56 83 VAL A CA 1
ATOM 655 C C . VAL A 1 83 ? -9.033 4.704 15.078 1.00 87.56 83 VAL A C 1
ATOM 657 O O . VAL A 1 83 ? -7.823 4.833 15.257 1.00 87.56 83 VAL A O 1
ATOM 660 N N . GLU A 1 84 ? -9.643 3.525 15.180 1.00 84.50 84 GLU A N 1
ATOM 661 C CA . GLU A 1 84 ? -8.947 2.273 15.498 1.00 84.50 84 GLU A CA 1
ATOM 662 C C . GLU A 1 84 ? -7.997 1.844 14.369 1.00 84.50 84 GLU A C 1
ATOM 664 O O . GLU A 1 84 ? -6.871 1.427 14.641 1.00 84.50 84 GLU A O 1
ATOM 669 N N . GLY A 1 85 ? -8.395 2.027 13.106 1.00 86.50 85 GLY A N 1
ATOM 670 C CA . GLY A 1 85 ? -7.538 1.776 11.945 1.00 86.50 85 GLY A CA 1
ATOM 671 C C . GLY A 1 85 ? -6.277 2.647 11.948 1.00 86.50 85 GLY A C 1
ATOM 672 O O . GLY A 1 85 ? -5.166 2.151 11.744 1.00 86.50 85 GLY A O 1
ATOM 673 N N . GLU A 1 86 ? -6.407 3.933 12.284 1.00 84.25 86 GLU A N 1
ATOM 674 C CA . GLU A 1 86 ? -5.261 4.837 12.429 1.00 84.25 86 GLU A CA 1
ATOM 675 C C . GLU A 1 86 ? -4.368 4.451 13.621 1.00 84.25 86 GLU A C 1
ATOM 677 O O . GLU A 1 86 ? -3.136 4.505 13.527 1.00 84.25 86 GLU A O 1
ATOM 682 N N . GLN A 1 87 ? -4.956 4.024 14.743 1.00 85.00 87 GLN A N 1
ATOM 683 C CA . GLN A 1 87 ? -4.195 3.509 15.886 1.00 85.00 87 GLN A CA 1
ATOM 684 C C . GLN A 1 87 ? -3.404 2.251 15.510 1.00 85.00 87 GLN A C 1
ATOM 686 O O . GLN A 1 87 ? -2.218 2.146 15.842 1.00 85.00 87 GLN A O 1
ATOM 691 N N . MET A 1 88 ? -4.019 1.335 14.760 1.00 80.56 88 MET A N 1
ATOM 692 C CA . MET A 1 88 ? -3.361 0.138 14.247 1.00 80.56 88 MET A CA 1
ATOM 693 C C . MET A 1 88 ? -2.209 0.506 13.304 1.00 80.56 88 MET A C 1
ATOM 695 O O . MET A 1 88 ? -1.085 0.038 13.494 1.00 80.56 88 MET A O 1
ATOM 699 N N . ARG A 1 89 ? -2.425 1.421 12.353 1.00 81.12 89 ARG A N 1
ATOM 700 C CA . ARG A 1 89 ? -1.377 1.913 11.443 1.00 81.12 89 ARG A CA 1
ATOM 701 C C . ARG A 1 89 ? -0.175 2.494 12.198 1.00 81.12 89 ARG A C 1
ATOM 703 O O . ARG A 1 89 ? 0.982 2.222 11.861 1.00 81.12 89 ARG A O 1
ATOM 710 N N . ARG A 1 90 ? -0.429 3.270 13.256 1.00 81.50 90 ARG A N 1
ATOM 711 C CA . ARG A 1 90 ? 0.623 3.808 14.136 1.00 81.50 90 ARG A CA 1
ATOM 712 C C . ARG A 1 90 ? 1.369 2.705 14.878 1.00 81.50 90 ARG A C 1
ATOM 714 O O . ARG A 1 90 ? 2.588 2.805 15.016 1.00 81.50 90 ARG A O 1
ATOM 721 N N . ALA A 1 91 ? 0.669 1.667 15.332 1.00 78.44 91 ALA A N 1
ATOM 722 C CA . ALA A 1 91 ? 1.285 0.526 16.003 1.00 78.44 91 ALA A CA 1
ATOM 723 C C . ALA A 1 91 ? 2.251 -0.231 15.076 1.00 78.44 91 ALA A C 1
ATOM 725 O O . ALA A 1 91 ? 3.358 -0.533 15.509 1.00 78.44 91 ALA A O 1
ATOM 726 N N . PHE A 1 92 ? 1.901 -0.418 13.797 1.00 70.00 92 PHE A N 1
ATOM 727 C CA . PHE A 1 92 ? 2.776 -1.043 12.789 1.00 70.00 92 PHE A CA 1
ATOM 728 C C . PHE A 1 92 ? 4.071 -0.264 12.511 1.00 70.00 92 PHE A C 1
ATOM 730 O O . PHE A 1 92 ? 5.069 -0.844 12.096 1.00 70.00 92 PHE A O 1
ATOM 737 N N . THR A 1 93 ? 4.078 1.051 12.745 1.00 65.75 93 THR A N 1
ATOM 738 C CA . THR A 1 93 ? 5.262 1.900 12.519 1.00 65.75 93 THR A CA 1
ATOM 739 C C . THR A 1 93 ? 6.207 1.919 13.732 1.00 65.75 93 THR A C 1
ATOM 741 O O . THR A 1 93 ? 7.378 2.280 13.611 1.00 65.75 93 THR A O 1
ATOM 744 N N . ARG A 1 94 ? 5.733 1.535 14.926 1.00 65.00 94 ARG A N 1
ATOM 745 C CA . ARG A 1 94 ? 6.534 1.552 16.159 1.00 65.00 94 ARG A CA 1
ATOM 746 C C . ARG A 1 94 ? 7.267 0.221 16.326 1.00 65.00 94 ARG A C 1
ATOM 748 O O . ARG A 1 94 ? 6.637 -0.811 16.506 1.00 65.00 94 ARG A O 1
ATOM 755 N N . LYS A 1 95 ? 8.604 0.267 16.359 1.00 48.69 95 LYS A N 1
ATOM 756 C CA . LYS A 1 95 ? 9.522 -0.891 16.432 1.00 48.69 95 LYS A CA 1
ATOM 757 C C . LYS A 1 95 ? 9.331 -1.879 17.606 1.00 48.69 95 LYS A C 1
ATOM 759 O O . LYS A 1 95 ? 10.050 -2.860 17.619 1.00 48.69 95 LYS A O 1
ATOM 764 N N . ASN A 1 96 ? 8.417 -1.649 18.557 1.00 47.47 96 ASN A N 1
ATOM 765 C CA . ASN A 1 96 ? 8.322 -2.389 19.830 1.00 47.47 96 ASN A CA 1
ATOM 766 C C . ASN A 1 96 ? 6.872 -2.581 20.337 1.00 47.47 96 ASN A C 1
ATOM 768 O O . ASN A 1 96 ? 6.624 -2.483 21.538 1.00 47.47 96 ASN A O 1
ATOM 772 N N . ASN A 1 97 ? 5.878 -2.782 19.464 1.00 51.38 97 ASN A N 1
ATOM 773 C CA . ASN A 1 97 ? 4.482 -2.914 19.913 1.00 51.38 97 ASN A CA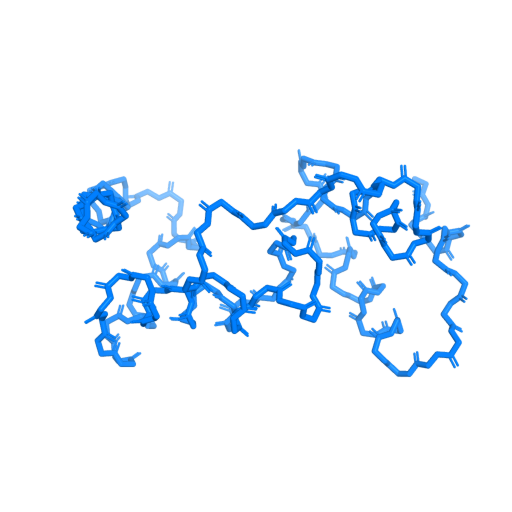 1
ATOM 774 C C . ASN A 1 97 ? 3.811 -4.228 19.489 1.00 51.38 97 ASN A C 1
ATOM 776 O O . ASN A 1 97 ? 2.652 -4.232 19.067 1.00 51.38 97 ASN A O 1
ATOM 780 N N . ASP A 1 98 ? 4.532 -5.339 19.656 1.00 55.25 98 ASP A N 1
ATOM 781 C CA . ASP A 1 98 ? 4.088 -6.695 19.304 1.00 55.25 98 ASP A CA 1
ATOM 782 C C . ASP A 1 98 ? 2.709 -7.03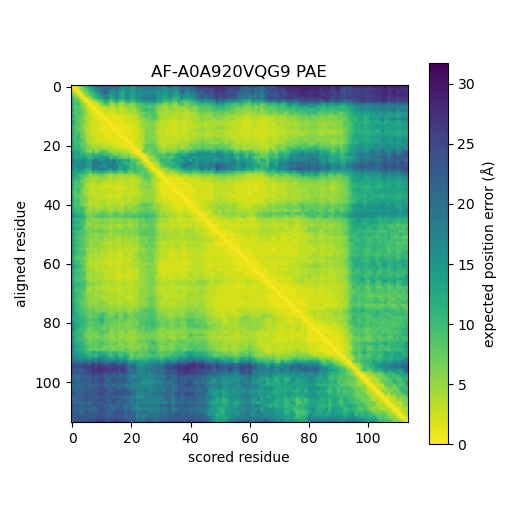2 19.886 1.00 55.25 98 ASP A C 1
ATOM 784 O O . ASP A 1 98 ? 1.875 -7.607 19.199 1.00 55.25 98 ASP A O 1
ATOM 788 N N . ARG A 1 99 ? 2.388 -6.558 21.099 1.00 55.09 99 ARG A N 1
ATOM 789 C CA . ARG A 1 99 ? 1.069 -6.775 21.725 1.00 55.09 99 ARG A CA 1
ATOM 790 C C . ARG A 1 99 ? -0.095 -6.142 20.956 1.00 55.09 99 ARG A C 1
ATOM 792 O O . ARG A 1 99 ? -1.174 -6.731 20.888 1.00 55.09 99 ARG A O 1
ATOM 799 N N . HIS A 1 100 ? 0.092 -4.951 20.383 1.00 57.44 100 HIS A N 1
ATOM 800 C CA . HIS A 1 100 ? -0.953 -4.299 19.583 1.00 57.44 100 HIS A CA 1
ATOM 801 C C . HIS A 1 100 ? -1.082 -4.944 18.201 1.00 57.44 100 HIS A C 1
ATOM 803 O O . HIS A 1 100 ? -2.195 -5.071 17.695 1.00 57.44 100 HIS A O 1
ATOM 809 N N . ILE A 1 101 ? 0.033 -5.403 17.623 1.00 57.75 101 ILE A N 1
ATOM 810 C CA . ILE A 1 101 ? 0.041 -6.144 16.356 1.00 57.75 101 ILE A CA 1
ATOM 811 C C . ILE A 1 101 ? -0.613 -7.522 16.538 1.00 57.75 101 ILE A C 1
ATOM 813 O O . ILE A 1 101 ? -1.426 -7.914 15.711 1.00 57.75 101 ILE A O 1
ATOM 817 N N . GLU A 1 102 ? -0.355 -8.226 17.643 1.00 58.84 102 GLU A N 1
ATOM 818 C CA . GLU A 1 102 ? -1.006 -9.501 17.971 1.00 58.84 102 GLU A CA 1
ATOM 819 C C . GLU A 1 102 ? -2.507 -9.342 18.228 1.00 58.84 102 GLU A C 1
ATOM 821 O O . GLU A 1 102 ? -3.304 -10.167 17.782 1.00 58.84 102 GLU A O 1
ATOM 826 N N . THR A 1 103 ? -2.913 -8.281 18.932 1.00 60.16 103 THR A N 1
ATOM 827 C CA . THR A 1 103 ? -4.334 -8.019 19.209 1.00 60.16 103 THR A CA 1
ATOM 828 C C . THR A 1 103 ? -5.078 -7.641 17.924 1.00 60.16 103 THR A C 1
ATOM 830 O O . THR A 1 103 ? -6.137 -8.200 17.639 1.00 60.16 103 THR A O 1
ATOM 833 N N . GLY A 1 104 ? -4.488 -6.774 17.092 1.00 59.44 104 GLY A N 1
ATOM 834 C CA . GLY A 1 104 ? -5.018 -6.440 15.767 1.00 59.44 104 GLY A CA 1
ATOM 835 C C . GLY A 1 104 ? -5.036 -7.642 14.816 1.00 59.44 104 GLY A C 1
ATOM 836 O O . GLY A 1 104 ? -6.035 -7.882 14.143 1.00 59.44 104 GLY A O 1
ATOM 837 N N . GLY A 1 105 ? -3.981 -8.460 14.822 1.00 60.47 105 GLY A N 1
ATOM 838 C CA . GLY A 1 105 ? -3.869 -9.690 14.035 1.00 60.47 105 GLY A CA 1
ATOM 839 C C . GLY A 1 105 ? -4.882 -10.764 14.440 1.00 60.47 105 GLY A C 1
ATOM 840 O O . GLY A 1 105 ? -5.418 -11.464 13.581 1.00 60.47 105 GLY A O 1
ATOM 841 N N . LYS A 1 106 ? -5.226 -10.871 15.730 1.00 58.72 106 LYS A N 1
ATOM 842 C CA . LYS A 1 106 ? -6.322 -11.736 16.210 1.00 58.72 106 LYS A CA 1
ATOM 843 C C . LYS A 1 106 ? -7.694 -11.262 15.727 1.00 58.72 106 LYS A C 1
ATOM 845 O O . LYS A 1 106 ? -8.536 -12.099 15.413 1.00 58.72 106 LYS A O 1
ATOM 850 N N . ASN A 1 107 ? -7.917 -9.952 15.635 1.00 59.12 107 ASN A N 1
ATOM 851 C CA . ASN A 1 107 ? -9.167 -9.402 15.104 1.00 59.12 107 ASN A CA 1
ATOM 852 C C . ASN A 1 107 ? -9.277 -9.616 13.587 1.00 59.12 107 ASN A C 1
ATOM 854 O O . ASN A 1 107 ? -10.297 -10.112 13.120 1.00 59.12 107 ASN A O 1
ATOM 858 N N . LEU A 1 108 ? -8.194 -9.374 12.844 1.00 58.69 108 LEU A N 1
ATOM 859 C CA . LEU A 1 108 ? -8.099 -9.681 11.412 1.00 58.69 108 LEU A CA 1
ATOM 860 C C . LEU A 1 108 ? -8.333 -11.172 11.127 1.00 58.69 108 LEU A C 1
ATOM 862 O O . LEU A 1 108 ? -9.170 -11.526 10.305 1.00 58.69 108 LEU A O 1
ATOM 866 N N . SER A 1 109 ? -7.650 -12.062 11.852 1.00 58.28 109 SER A N 1
ATOM 867 C CA . SER A 1 109 ? -7.787 -13.516 11.659 1.00 58.28 109 SER A CA 1
ATOM 868 C C . SER A 1 109 ? -9.145 -14.078 12.091 1.00 58.28 109 SER A C 1
ATOM 870 O O . SER A 1 109 ? -9.561 -15.113 11.573 1.00 58.28 109 SER A O 1
ATOM 872 N N . ARG A 1 110 ? -9.863 -13.416 13.010 1.00 58.25 110 ARG A N 1
ATOM 873 C CA . ARG A 1 110 ? -11.260 -13.751 13.332 1.00 58.25 110 ARG A CA 1
ATOM 874 C C . ARG A 1 110 ? -12.222 -13.314 12.233 1.00 58.25 110 ARG A C 1
ATOM 876 O O . ARG A 1 110 ? -13.141 -14.072 11.941 1.00 58.25 110 ARG A O 1
ATOM 883 N N . SER A 1 111 ? -12.013 -12.144 11.633 1.00 57.97 111 SER A N 1
ATOM 884 C CA . SER A 1 111 ? -12.864 -11.653 10.545 1.00 57.97 111 SER A CA 1
ATOM 885 C C . SER A 1 111 ? -12.649 -12.405 9.234 1.00 57.97 111 SER A C 1
ATOM 887 O O . SER A 1 111 ? -13.621 -12.661 8.545 1.00 57.97 111 SER A O 1
ATOM 889 N N . ILE A 1 112 ? -11.420 -12.838 8.926 1.00 56.56 112 ILE A N 1
ATOM 890 C CA . ILE A 1 112 ? -11.114 -13.651 7.728 1.00 56.56 112 ILE A CA 1
ATOM 891 C C . ILE A 1 112 ? -11.706 -15.076 7.825 1.00 56.56 112 ILE A C 1
ATOM 893 O O . ILE A 1 112 ? -11.878 -15.752 6.816 1.00 56.56 112 ILE A O 1
ATOM 897 N N . LYS A 1 113 ? -12.015 -15.561 9.038 1.00 52.72 113 LYS A N 1
ATOM 898 C CA . LYS A 1 113 ? -12.646 -16.876 9.269 1.00 52.72 113 LYS A CA 1
ATOM 899 C C . LYS A 1 113 ? -14.182 -16.848 9.271 1.00 52.72 113 LYS A C 1
ATOM 901 O O . LYS A 1 113 ? -14.779 -17.910 9.454 1.00 52.72 113 LYS A O 1
ATOM 906 N N . LYS A 1 114 ? -14.802 -15.674 9.156 1.00 46.53 114 LYS A N 1
ATOM 907 C CA . LYS A 1 114 ? -16.257 -15.504 9.063 1.00 46.53 114 LYS A CA 1
ATOM 908 C C . LYS A 1 114 ? -16.667 -15.312 7.613 1.00 46.53 114 LYS A C 1
ATOM 910 O O . LYS A 1 114 ? -17.753 -15.827 7.278 1.00 46.53 114 LYS A O 1
#

Secondary structure (DSSP, 8-state):
--GGGSS---SHHHHHHHHHHTSTTTGGGTHHHHHHHHHTTS-TT---SSGGGHHHHGGGTT---SHHHHHHHHHHTT---HHHHHHHHHHHHSTT-HHHHHHHHHHHHHHTT-

Foldseek 3Di:
DQPVPQQPDPDPLSVVQSVLCPDPPQVPPCLSVVQSCVVVCVCVPDDEPDPLLCVLCVSRSNGPRDLVSQLSCCCRQLVDDSVLSVVLSVLVVDPPNVVSVVVSVVSNVVSSVD

Mean predicted aligned error: 9.11 Å